Protein AF-A0A1U7SD44-F1 (afdb_monomer_lite)

Radius of gyration: 14.55 Å; chains: 1; bounding box: 32×37×34 Å

Structure (mmCIF, N/CA/C/O backbone):
data_AF-A0A1U7SD44-F1
#
_entry.id   AF-A0A1U7SD44-F1
#
loop_
_atom_site.group_PDB
_atom_site.id
_atom_site.type_symbol
_atom_site.label_atom_id
_atom_site.label_alt_id
_atom_site.label_comp_id
_atom_site.label_asym_id
_atom_site.label_entity_id
_atom_site.label_seq_id
_atom_site.pdbx_PDB_ins_code
_atom_site.Cartn_x
_atom_site.Cartn_y
_atom_site.Cartn_z
_atom_site.occupancy
_atom_site.B_iso_or_equiv
_atom_site.auth_seq_id
_atom_site.auth_comp_id
_atom_site.auth_asym_id
_atom_site.auth_atom_id
_atom_site.pdbx_PDB_model_num
ATOM 1 N N . VAL A 1 1 ? -8.228 7.076 -6.320 1.00 80.00 1 VAL A N 1
ATOM 2 C CA . VAL A 1 1 ? -9.479 6.278 -6.400 1.00 80.00 1 VAL A CA 1
ATOM 3 C C . VAL A 1 1 ? -9.711 5.510 -5.111 1.00 80.00 1 VAL A C 1
ATOM 5 O O . VAL A 1 1 ? -10.719 5.789 -4.489 1.00 80.00 1 VAL A O 1
ATOM 8 N N . VAL A 1 2 ? -8.766 4.675 -4.652 1.00 89.88 2 VAL A N 1
ATOM 9 C CA . VAL A 1 2 ? -8.859 3.955 -3.360 1.00 89.88 2 VAL A CA 1
ATOM 10 C C . VAL A 1 2 ? -9.297 4.866 -2.209 1.00 89.88 2 VAL A C 1
ATOM 12 O O . VAL A 1 2 ? -10.345 4.624 -1.633 1.00 89.88 2 VAL A O 1
ATOM 15 N N . ALA A 1 3 ? -8.605 5.988 -1.976 1.00 91.69 3 ALA A N 1
ATOM 16 C CA . ALA A 1 3 ? -8.956 6.925 -0.899 1.00 91.69 3 ALA A CA 1
ATOM 17 C C . ALA A 1 3 ? -10.331 7.616 -1.040 1.00 91.69 3 ALA A C 1
ATOM 19 O O . ALA A 1 3 ? -10.834 8.193 -0.085 1.00 91.69 3 ALA A O 1
ATOM 20 N N . ARG A 1 4 ? -10.955 7.587 -2.228 1.0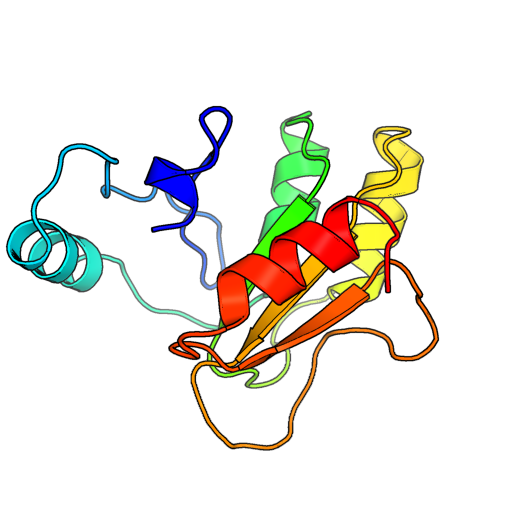0 92.94 4 ARG A N 1
ATOM 21 C CA . ARG A 1 4 ? -12.343 8.050 -2.425 1.00 92.94 4 ARG A CA 1
ATOM 22 C C . ARG A 1 4 ? -13.371 6.934 -2.220 1.00 92.94 4 ARG A C 1
ATOM 24 O O . ARG A 1 4 ? -14.551 7.231 -2.065 1.00 92.94 4 ARG A O 1
ATOM 31 N N . THR A 1 5 ? -12.937 5.677 -2.267 1.00 93.06 5 THR A N 1
ATOM 32 C CA . THR A 1 5 ? -13.770 4.486 -2.069 1.00 93.06 5 THR A CA 1
ATOM 33 C C . THR A 1 5 ? -13.746 4.055 -0.604 1.00 93.06 5 THR A C 1
ATOM 35 O O . THR A 1 5 ? -14.805 3.916 0.003 1.00 93.06 5 THR A O 1
ATOM 38 N N . GLU A 1 6 ? -12.553 3.918 -0.026 1.00 94.00 6 GLU A N 1
ATOM 39 C CA . GLU A 1 6 ? -12.338 3.544 1.370 1.00 94.00 6 GLU A CA 1
ATOM 40 C C . GLU A 1 6 ? -12.215 4.795 2.239 1.00 94.00 6 GLU A C 1
ATOM 42 O O . GLU A 1 6 ? -11.260 5.565 2.115 1.00 94.00 6 GLU A O 1
ATOM 47 N N . ARG A 1 7 ? -13.203 5.012 3.117 1.00 90.75 7 ARG A N 1
ATOM 48 C CA . ARG A 1 7 ? -13.281 6.220 3.960 1.00 90.75 7 ARG A CA 1
ATOM 49 C C . ARG A 1 7 ? -12.127 6.330 4.950 1.00 90.75 7 ARG A C 1
ATOM 51 O O . ARG A 1 7 ? -11.713 7.443 5.254 1.00 90.75 7 ARG A O 1
ATOM 58 N N . ASP A 1 8 ? -11.652 5.196 5.453 1.00 95.06 8 ASP A N 1
ATOM 59 C CA . ASP A 1 8 ? -10.530 5.129 6.385 1.00 95.06 8 ASP A CA 1
ATOM 60 C C . ASP A 1 8 ? -9.236 4.884 5.604 1.00 95.06 8 ASP A C 1
ATOM 62 O O . ASP A 1 8 ? -8.738 3.767 5.494 1.00 95.06 8 ASP A O 1
ATOM 66 N N . SER A 1 9 ? -8.765 5.942 4.944 1.00 94.38 9 SER A N 1
ATOM 67 C CA . SER A 1 9 ? -7.546 5.923 4.138 1.00 94.38 9 SER A CA 1
ATOM 68 C C . SER A 1 9 ? -6.584 6.997 4.621 1.00 94.38 9 SER A C 1
ATOM 70 O O . SER A 1 9 ? -6.951 8.168 4.734 1.00 94.38 9 SER A O 1
ATOM 72 N N . HIS A 1 10 ? -5.324 6.616 4.814 1.00 93.44 10 HIS A N 1
ATOM 73 C CA . HIS A 1 10 ? -4.238 7.545 5.102 1.00 93.44 10 HIS A CA 1
ATOM 74 C C . HIS A 1 10 ? -3.198 7.496 3.982 1.00 93.44 10 HIS A C 1
ATOM 76 O O . HIS A 1 10 ? -2.671 6.432 3.664 1.00 93.44 10 HIS A O 1
ATOM 82 N N . ILE A 1 11 ? -2.924 8.648 3.365 1.00 93.50 11 ILE A N 1
ATOM 83 C CA . ILE A 1 11 ? -1.965 8.760 2.263 1.00 93.50 11 ILE A CA 1
ATOM 84 C C . ILE A 1 11 ? -0.662 9.331 2.817 1.00 93.50 11 ILE A C 1
ATOM 86 O O . ILE A 1 11 ? -0.640 10.436 3.357 1.00 93.50 11 ILE A O 1
ATOM 90 N N . VAL A 1 12 ? 0.425 8.588 2.638 1.00 92.94 12 VAL A N 1
ATOM 91 C CA . VAL A 1 12 ? 1.791 9.031 2.929 1.00 92.94 12 VAL A CA 1
ATOM 92 C C . VAL A 1 12 ? 2.632 8.921 1.666 1.00 92.94 12 VAL A C 1
ATOM 94 O O . VAL A 1 12 ? 2.362 8.079 0.810 1.00 92.94 12 VAL A O 1
ATOM 97 N N . ALA A 1 13 ? 3.646 9.772 1.551 1.00 92.75 13 ALA A N 1
ATOM 98 C CA . ALA A 1 13 ? 4.665 9.658 0.520 1.00 92.75 13 ALA A CA 1
ATOM 99 C C . ALA A 1 13 ? 5.977 9.209 1.168 1.00 92.75 13 ALA A C 1
ATOM 101 O O . ALA A 1 13 ? 6.222 9.470 2.348 1.00 92.75 13 ALA A O 1
ATOM 102 N N . PHE A 1 14 ? 6.812 8.500 0.416 1.00 90.75 14 PHE A N 1
ATOM 103 C CA . PHE A 1 14 ? 8.097 8.041 0.922 1.00 90.75 14 PHE A CA 1
ATOM 104 C C . PHE A 1 14 ? 9.164 8.044 -0.165 1.00 90.75 14 PHE A C 1
ATOM 106 O O . PHE A 1 14 ? 8.876 7.850 -1.344 1.00 90.75 14 PHE A O 1
ATOM 113 N N . SER A 1 15 ? 10.400 8.241 0.274 1.00 87.06 15 SER A N 1
ATOM 114 C CA . SER A 1 15 ? 11.606 7.902 -0.474 1.00 87.06 15 SER A CA 1
ATOM 115 C C . SER A 1 15 ? 12.576 7.201 0.482 1.00 87.06 15 SER A C 1
ATOM 117 O O . SER A 1 15 ? 12.376 6.029 0.800 1.00 87.06 15 SER A O 1
ATOM 119 N N . HIS A 1 16 ? 13.575 7.928 0.983 1.00 84.56 16 HIS A N 1
ATOM 120 C CA . HIS A 1 16 ? 14.509 7.503 2.028 1.00 84.56 16 HIS A CA 1
ATOM 121 C C . HIS A 1 16 ? 13.981 7.832 3.435 1.00 84.56 16 HIS A C 1
ATOM 123 O O . HIS A 1 16 ? 14.524 7.376 4.439 1.00 84.56 16 HIS A O 1
ATOM 129 N N . GLU A 1 17 ? 12.893 8.600 3.498 1.00 89.00 17 GLU A N 1
ATOM 130 C CA . GLU A 1 17 ? 12.104 8.889 4.688 1.00 89.00 17 GLU A CA 1
ATOM 131 C C . GLU A 1 17 ? 10.613 8.997 4.329 1.00 89.00 17 GLU A C 1
ATOM 133 O O . GLU A 1 17 ? 10.249 9.051 3.152 1.00 89.00 17 GLU A O 1
ATOM 138 N N . ILE A 1 18 ? 9.748 9.002 5.347 1.00 91.06 18 ILE A N 1
ATOM 139 C CA . ILE A 1 18 ? 8.311 9.260 5.187 1.00 91.06 18 ILE A CA 1
ATOM 140 C C . ILE A 1 18 ? 8.087 10.762 5.241 1.00 91.06 18 ILE A C 1
ATOM 142 O O . ILE A 1 18 ? 8.458 11.409 6.222 1.00 91.06 18 ILE A O 1
ATOM 146 N N . VAL A 1 19 ? 7.414 11.290 4.225 1.00 89.88 19 VAL A N 1
ATOM 147 C CA . VAL A 1 19 ? 7.010 12.692 4.157 1.00 89.88 19 VAL A CA 1
ATOM 148 C C . VAL A 1 19 ? 5.484 12.798 4.077 1.00 89.88 19 VAL A C 1
ATOM 150 O O . VAL A 1 19 ? 4.819 11.911 3.522 1.00 89.88 19 VAL A O 1
ATOM 153 N N . PRO A 1 20 ? 4.886 13.867 4.631 1.00 84.81 20 PRO A N 1
ATOM 154 C CA . PRO A 1 20 ? 3.463 14.122 4.454 1.00 84.81 20 PRO A CA 1
ATOM 155 C C . PRO A 1 20 ? 3.110 14.202 2.966 1.00 84.81 20 PRO A C 1
ATOM 157 O O . PRO A 1 20 ? 3.786 14.888 2.201 1.00 84.81 20 PRO A O 1
ATOM 160 N N . CYS A 1 21 ? 2.038 13.523 2.553 1.00 88.88 21 CYS A N 1
ATOM 161 C CA . CYS A 1 21 ? 1.518 13.677 1.201 1.00 88.88 21 CYS A CA 1
ATOM 162 C C . CYS A 1 21 ? 0.579 14.898 1.166 1.00 88.88 21 CYS A C 1
ATOM 164 O O . CYS A 1 21 ? -0.410 14.904 1.903 1.00 88.88 21 CYS A O 1
ATOM 166 N N . PRO A 1 22 ? 0.844 15.924 0.335 1.00 88.88 22 PRO A N 1
ATOM 167 C CA . PRO A 1 22 ? -0.013 17.112 0.241 1.00 88.88 22 PRO A CA 1
ATOM 168 C C . PRO A 1 22 ? -1.384 16.819 -0.391 1.00 88.88 22 PRO A C 1
ATOM 170 O O . PRO A 1 22 ? -2.303 17.633 -0.300 1.00 88.88 22 PRO A O 1
ATOM 173 N N . VAL A 1 23 ? -1.544 15.653 -1.023 1.00 91.81 23 VAL A N 1
ATOM 174 C CA . VAL A 1 23 ? -2.757 15.268 -1.743 1.00 91.81 23 VAL A CA 1
ATOM 175 C C . VAL A 1 23 ? -3.907 14.957 -0.789 1.00 91.81 23 VAL A C 1
ATOM 177 O O . VAL A 1 23 ? -3.785 14.138 0.120 1.00 91.81 23 VAL A O 1
ATOM 180 N N . THR A 1 24 ? -5.078 15.531 -1.071 1.00 91.25 24 THR A N 1
ATOM 181 C CA . THR A 1 24 ? -6.328 15.223 -0.364 1.00 91.25 24 THR A CA 1
ATOM 182 C C . THR A 1 24 ? -7.390 14.659 -1.307 1.00 91.25 24 THR A C 1
ATOM 184 O O . THR A 1 24 ? -7.328 14.808 -2.529 1.00 91.25 24 THR A O 1
ATOM 187 N N . VAL A 1 25 ? -8.402 13.995 -0.739 1.00 93.12 25 VAL A N 1
ATOM 188 C CA . VAL A 1 25 ? -9.477 13.339 -1.507 1.00 93.12 25 VAL A CA 1
ATOM 189 C C . VAL A 1 25 ? -10.330 14.314 -2.328 1.00 93.12 25 VAL A C 1
ATOM 191 O O . VAL A 1 25 ? -10.896 13.908 -3.349 1.00 93.12 25 VAL A O 1
ATOM 194 N N . ASP A 1 26 ? -10.369 15.588 -1.936 1.00 93.44 26 ASP A N 1
ATOM 195 C CA . ASP A 1 26 ? -11.168 16.643 -2.570 1.00 93.44 26 ASP A CA 1
ATOM 196 C C . ASP A 1 26 ? -10.473 17.293 -3.777 1.00 93.44 26 ASP A C 1
ATOM 198 O O . ASP A 1 26 ? -11.126 17.950 -4.589 1.00 93.44 26 ASP A O 1
ATOM 202 N N . MET A 1 27 ? -9.162 17.083 -3.943 1.00 95.19 27 MET A N 1
ATOM 203 C CA . MET A 1 27 ? -8.402 17.649 -5.059 1.00 95.19 27 MET A CA 1
ATOM 204 C C . MET A 1 27 ? -8.839 17.072 -6.411 1.00 95.19 27 MET A C 1
ATOM 206 O O . MET A 1 27 ? -9.113 15.880 -6.570 1.00 95.19 27 MET A O 1
ATOM 210 N N . THR A 1 28 ? -8.868 17.914 -7.440 1.00 96.19 28 THR A N 1
ATOM 211 C CA . THR A 1 28 ? -9.023 17.463 -8.831 1.00 96.19 28 THR A CA 1
ATOM 212 C C . THR A 1 28 ? -7.753 16.764 -9.320 1.00 96.19 28 THR A C 1
ATOM 214 O O . THR A 1 28 ? -6.669 17.001 -8.796 1.00 96.19 28 THR A O 1
ATOM 217 N N . LEU A 1 29 ? -7.855 15.920 -10.354 1.00 94.50 29 LEU A N 1
ATOM 218 C CA . LEU A 1 29 ? -6.679 15.228 -10.897 1.00 94.50 29 LEU A CA 1
ATOM 219 C C . LEU A 1 29 ? -5.546 16.193 -11.318 1.00 94.50 29 LEU A C 1
ATOM 221 O O . LEU A 1 29 ? -4.405 15.906 -10.972 1.00 94.50 29 LEU A O 1
ATOM 225 N N . PRO A 1 30 ? -5.807 17.341 -11.979 1.00 96.88 30 PRO A N 1
ATOM 226 C CA . PRO A 1 30 ? -4.752 18.314 -12.270 1.00 96.88 30 PRO A CA 1
ATOM 227 C C . PRO A 1 30 ? -4.048 18.862 -11.021 1.00 96.88 30 PRO A C 1
ATOM 229 O O . PRO A 1 30 ? -2.827 18.953 -11.023 1.00 96.88 30 PRO A O 1
ATOM 232 N N . GLN A 1 31 ? -4.789 19.158 -9.946 1.00 96.38 31 GLN A N 1
ATOM 233 C CA . GLN A 1 31 ? -4.198 19.616 -8.679 1.00 96.38 31 GLN A CA 1
ATOM 234 C C . GLN A 1 31 ? -3.332 18.529 -8.041 1.00 96.38 31 GLN A C 1
ATOM 236 O O . GLN A 1 31 ? -2.240 18.812 -7.569 1.00 96.38 31 GLN A O 1
ATOM 241 N N . VAL A 1 32 ? -3.783 17.269 -8.082 1.00 95.19 32 VAL A N 1
ATOM 242 C CA . VAL A 1 32 ? -2.978 16.133 -7.609 1.00 95.19 32 VAL A CA 1
ATOM 243 C C . VAL A 1 32 ? -1.658 16.044 -8.376 1.00 95.19 32 VAL A C 1
ATOM 245 O O . VAL A 1 32 ? -0.620 15.830 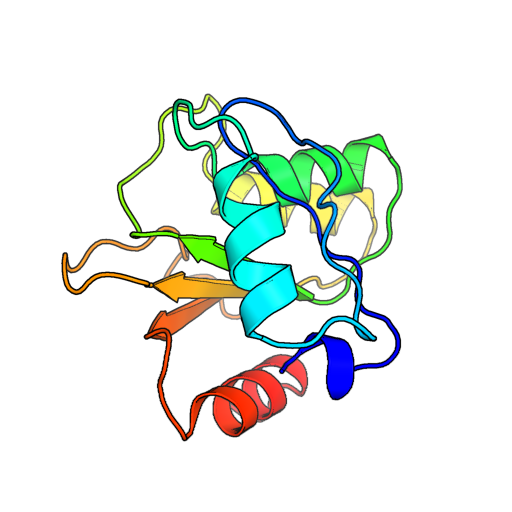-7.762 1.00 95.19 32 VAL A O 1
ATOM 248 N N . LEU A 1 33 ? -1.676 16.215 -9.701 1.00 93.88 33 LEU A N 1
ATOM 249 C CA . LEU A 1 33 ? -0.457 16.171 -10.515 1.00 93.88 33 LEU A CA 1
ATOM 250 C C . LEU A 1 33 ? 0.513 17.309 -10.173 1.00 93.88 33 LEU A C 1
ATOM 252 O O . LEU A 1 33 ? 1.717 17.073 -10.109 1.00 93.88 33 LEU A O 1
ATOM 256 N N . GLU A 1 34 ? -0.005 18.516 -9.941 1.00 95.19 34 GLU A N 1
ATOM 257 C CA . GLU A 1 34 ? 0.796 19.670 -9.526 1.00 95.19 34 GLU A CA 1
ATOM 258 C C . GLU A 1 34 ? 1.460 19.416 -8.168 1.00 95.19 34 GLU A C 1
ATOM 260 O O . GLU A 1 34 ? 2.684 19.455 -8.073 1.00 95.19 34 GLU A O 1
ATOM 265 N N . GLU A 1 35 ? 0.685 19.034 -7.153 1.00 93.94 35 GLU A N 1
ATOM 266 C CA . GLU A 1 35 ? 1.188 18.772 -5.799 1.00 93.94 35 GLU A CA 1
ATOM 267 C C . GLU A 1 35 ? 2.192 17.611 -5.760 1.00 93.94 35 GLU A C 1
ATOM 269 O O . GLU A 1 35 ? 3.263 17.730 -5.164 1.00 93.94 35 GLU A O 1
ATOM 274 N N . MET A 1 36 ? 1.910 16.504 -6.455 1.00 90.88 36 MET A N 1
ATOM 275 C CA . MET A 1 36 ? 2.821 15.352 -6.507 1.00 90.88 36 MET A CA 1
ATOM 276 C C . MET A 1 36 ? 4.164 15.693 -7.163 1.00 90.88 36 MET A C 1
ATOM 278 O O . MET A 1 36 ? 5.173 15.093 -6.808 1.00 90.88 36 MET A O 1
ATOM 282 N N . SER A 1 37 ? 4.204 16.666 -8.083 1.00 89.88 37 SER A N 1
ATOM 283 C CA . SER A 1 37 ? 5.453 17.109 -8.721 1.00 89.88 37 SER A CA 1
ATOM 284 C C . SER A 1 37 ? 6.383 17.891 -7.787 1.00 89.88 37 SER A C 1
ATOM 286 O O . SER A 1 37 ? 7.556 18.077 -8.108 1.00 89.88 37 SER A O 1
ATOM 288 N N . THR A 1 38 ? 5.871 18.334 -6.635 1.00 89.25 38 THR A N 1
ATOM 289 C CA . THR A 1 38 ? 6.643 19.070 -5.623 1.00 89.25 38 THR A CA 1
ATOM 290 C C . THR A 1 38 ? 7.306 18.160 -4.589 1.00 89.25 38 THR A C 1
ATOM 292 O O . THR A 1 38 ? 8.161 18.623 -3.836 1.00 89.25 38 THR A O 1
ATOM 295 N N . ILE A 1 39 ? 6.931 16.875 -4.542 1.00 87.88 39 ILE A N 1
ATOM 296 C CA . ILE A 1 39 ? 7.477 15.914 -3.580 1.00 87.88 39 ILE A CA 1
ATOM 297 C C . ILE A 1 39 ? 8.909 15.562 -3.985 1.00 87.88 39 ILE A C 1
ATOM 299 O O . ILE A 1 39 ? 9.162 15.104 -5.101 1.00 87.88 39 ILE A O 1
ATOM 303 N N . GLU A 1 40 ? 9.852 15.763 -3.066 1.00 82.56 40 GLU A N 1
ATOM 304 C CA . GLU A 1 40 ? 11.258 15.453 -3.306 1.00 82.56 40 GLU A CA 1
ATOM 305 C C . GLU A 1 40 ? 11.472 13.948 -3.514 1.00 82.56 40 GLU A C 1
ATOM 307 O O . GLU A 1 40 ? 11.013 13.106 -2.738 1.00 82.56 40 GLU A O 1
ATOM 312 N N . MET A 1 41 ? 12.204 13.613 -4.577 1.00 77.31 41 MET A N 1
ATOM 313 C CA . MET A 1 41 ? 12.583 12.237 -4.880 1.00 77.31 41 MET A CA 1
ATOM 314 C C . MET A 1 41 ? 13.897 11.871 -4.188 1.00 77.31 41 MET A C 1
ATOM 316 O O . MET A 1 41 ? 14.799 12.695 -4.045 1.00 77.31 41 MET A O 1
ATOM 320 N N . GLY A 1 42 ? 14.030 10.605 -3.809 1.00 79.75 42 GLY A N 1
ATOM 321 C CA . GLY A 1 42 ? 15.228 10.056 -3.182 1.00 79.75 42 GLY A CA 1
ATOM 322 C C . GLY A 1 42 ? 15.327 8.553 -3.418 1.00 79.75 42 GLY A C 1
ATOM 323 O O . GLY A 1 42 ? 14.567 8.001 -4.209 1.00 79.75 42 GLY A O 1
ATOM 324 N N . ALA A 1 43 ? 16.256 7.889 -2.726 1.00 82.25 43 ALA A N 1
ATOM 325 C CA . ALA A 1 43 ? 16.338 6.428 -2.753 1.00 82.25 43 ALA A CA 1
ATOM 326 C C . ALA A 1 43 ? 15.026 5.803 -2.256 1.00 82.25 43 ALA A C 1
ATOM 328 O O . ALA A 1 43 ? 14.404 6.360 -1.364 1.00 82.25 43 ALA A O 1
ATOM 329 N N . THR A 1 44 ? 14.617 4.659 -2.801 1.00 83.31 44 THR A N 1
ATOM 330 C CA . THR A 1 44 ? 13.321 4.039 -2.485 1.00 83.31 44 THR A CA 1
ATOM 331 C C . THR A 1 44 ? 13.465 2.979 -1.389 1.00 83.31 44 THR A C 1
ATOM 333 O O . THR A 1 44 ? 14.068 1.926 -1.613 1.00 83.31 44 THR A O 1
ATOM 336 N N . ASP A 1 45 ? 12.885 3.220 -0.208 1.00 88.81 45 ASP A N 1
ATOM 337 C CA . ASP A 1 45 ? 12.757 2.212 0.853 1.00 88.81 45 ASP A CA 1
ATOM 338 C C . ASP A 1 45 ? 11.286 1.834 1.097 1.00 88.81 45 ASP A C 1
ATOM 340 O O . ASP A 1 45 ? 10.558 2.454 1.875 1.00 88.81 45 ASP A O 1
ATOM 344 N N . CYS A 1 46 ? 10.851 0.753 0.446 1.00 89.94 46 CYS A N 1
ATOM 345 C CA . CYS A 1 46 ? 9.487 0.236 0.555 1.00 89.94 46 CYS A CA 1
ATOM 346 C C . CYS A 1 46 ? 9.153 -0.392 1.921 1.00 89.94 46 CYS A C 1
ATOM 348 O O . CYS A 1 46 ? 8.010 -0.796 2.129 1.00 89.94 46 CYS A O 1
ATOM 350 N N . ALA A 1 47 ? 10.105 -0.512 2.853 1.00 92.31 47 ALA A N 1
ATOM 351 C CA . ALA A 1 47 ? 9.816 -0.964 4.212 1.00 92.31 47 ALA A CA 1
ATOM 352 C C . ALA A 1 47 ? 9.315 0.175 5.114 1.00 92.31 47 ALA A C 1
ATOM 354 O O . ALA A 1 47 ? 8.670 -0.085 6.137 1.00 92.31 47 ALA A O 1
ATOM 355 N N . LEU A 1 48 ? 9.578 1.429 4.728 1.00 93.88 48 LEU A N 1
ATOM 356 C CA . LEU A 1 48 ? 9.251 2.613 5.517 1.00 93.88 48 LEU A CA 1
ATOM 357 C C . LEU A 1 48 ? 7.778 2.729 5.917 1.00 93.88 48 LEU A C 1
ATOM 359 O O . LEU A 1 48 ? 7.557 3.066 7.079 1.00 93.88 48 LEU A O 1
ATOM 363 N N . PRO A 1 49 ? 6.773 2.436 5.066 1.00 94.88 49 PRO A N 1
ATOM 364 C CA . PRO A 1 49 ? 5.374 2.563 5.471 1.00 94.88 49 PRO A CA 1
ATOM 365 C C . PRO A 1 49 ? 5.026 1.706 6.698 1.00 94.88 49 PRO A C 1
ATOM 367 O O . PRO A 1 49 ? 4.417 2.203 7.645 1.00 94.88 49 PRO A O 1
ATOM 370 N N . MET A 1 50 ? 5.480 0.449 6.733 1.00 96.69 50 MET A N 1
ATOM 371 C CA . MET A 1 50 ? 5.234 -0.459 7.858 1.00 96.69 50 MET A CA 1
ATOM 372 C C . MET A 1 50 ? 6.051 -0.061 9.092 1.00 96.69 50 MET A C 1
ATOM 374 O O . MET A 1 50 ? 5.524 -0.055 10.202 1.00 96.69 50 MET A O 1
ATOM 378 N N . ILE A 1 51 ? 7.323 0.319 8.908 1.00 96.06 51 ILE A N 1
ATOM 379 C CA . ILE A 1 51 ? 8.195 0.769 10.008 1.00 96.06 51 ILE A CA 1
ATOM 380 C C . ILE A 1 51 ? 7.643 2.044 10.653 1.00 96.06 51 ILE A C 1
ATOM 382 O O . ILE A 1 51 ? 7.654 2.186 11.875 1.00 96.06 51 ILE A O 1
ATOM 386 N N . TRP A 1 52 ? 7.186 2.992 9.838 1.00 96.62 52 TRP A N 1
ATOM 387 C CA . TRP A 1 52 ? 6.589 4.234 10.305 1.00 96.62 52 TRP A CA 1
ATOM 388 C C . TRP A 1 52 ? 5.312 3.956 11.082 1.00 96.62 52 TRP A C 1
ATOM 390 O O . TRP A 1 52 ? 5.220 4.394 12.224 1.00 96.62 52 TRP A O 1
ATOM 400 N N . ALA A 1 53 ? 4.400 3.158 10.520 1.00 97.56 53 ALA A N 1
ATOM 401 C CA . ALA A 1 53 ? 3.137 2.837 11.168 1.00 97.56 53 ALA A CA 1
ATOM 402 C C . ALA A 1 53 ? 3.344 2.117 12.512 1.00 97.56 53 ALA A C 1
ATOM 404 O O . ALA A 1 53 ? 2.647 2.411 13.482 1.00 97.56 53 ALA A O 1
ATOM 405 N N . GLU A 1 54 ? 4.339 1.226 12.604 1.00 97.38 54 GLU A N 1
ATOM 406 C CA . GLU A 1 54 ? 4.745 0.606 13.872 1.00 97.38 54 GLU A CA 1
ATOM 407 C C . GLU A 1 54 ? 5.218 1.668 14.880 1.00 97.38 54 GLU A C 1
ATOM 409 O O . GLU A 1 54 ? 4.744 1.718 16.016 1.00 97.38 54 GLU A O 1
ATOM 414 N N . LYS A 1 55 ? 6.140 2.549 14.469 1.00 96.88 55 LYS A N 1
ATOM 415 C CA . LYS A 1 55 ? 6.737 3.577 15.340 1.00 96.88 55 LYS A CA 1
ATOM 416 C C . LYS A 1 55 ? 5.721 4.605 15.832 1.00 96.88 55 LYS A C 1
ATOM 418 O O . LYS A 1 55 ? 5.831 5.071 16.965 1.00 96.88 55 LYS A O 1
ATOM 423 N N . THR A 1 56 ? 4.756 4.977 14.997 1.00 96.81 56 THR A N 1
ATOM 424 C CA . THR A 1 56 ? 3.716 5.959 15.329 1.00 96.81 56 THR A CA 1
ATOM 425 C C . THR A 1 56 ? 2.489 5.331 15.984 1.00 96.81 56 THR A C 1
ATOM 427 O O . THR A 1 56 ? 1.587 6.063 16.383 1.00 96.81 56 THR A O 1
ATOM 430 N N . ASN A 1 57 ? 2.457 4.002 16.146 1.00 97.00 57 ASN A N 1
ATOM 431 C CA . ASN A 1 57 ? 1.276 3.236 16.557 1.00 97.00 57 ASN A CA 1
ATOM 432 C C . ASN A 1 57 ? 0.051 3.512 15.666 1.00 97.00 57 ASN A C 1
ATOM 434 O O . ASN A 1 57 ? -1.087 3.540 16.139 1.00 97.00 57 ASN A O 1
ATOM 438 N N . THR A 1 58 ? 0.277 3.727 14.372 1.00 97.38 58 THR A N 1
ATOM 439 C CA . THR A 1 58 ? -0.793 3.890 13.390 1.00 97.38 58 THR A CA 1
ATOM 440 C C . THR A 1 58 ? -1.330 2.511 13.021 1.00 97.38 58 THR A C 1
ATOM 442 O O . THR A 1 58 ? -0.614 1.694 12.441 1.00 97.38 58 THR A O 1
ATOM 445 N N . ALA A 1 59 ? -2.585 2.237 13.378 1.00 98.19 59 ALA A N 1
ATOM 446 C CA . ALA A 1 59 ? -3.274 1.002 13.014 1.00 98.19 59 ALA A CA 1
ATOM 447 C C . ALA A 1 59 ? -3.632 1.003 11.517 1.00 98.19 59 ALA A C 1
ATOM 449 O O . ALA A 1 59 ? -4.171 1.986 11.015 1.00 98.19 59 ALA A O 1
ATOM 450 N N . ALA A 1 60 ? -3.323 -0.089 10.821 1.00 98.25 60 ALA A N 1
ATOM 451 C CA . ALA A 1 60 ? -3.602 -0.281 9.407 1.00 98.25 60 ALA A CA 1
ATOM 452 C C . ALA A 1 60 ? -3.808 -1.773 9.115 1.00 98.25 60 ALA A C 1
ATOM 454 O O . ALA A 1 60 ? -2.926 -2.595 9.378 1.00 98.25 60 ALA A O 1
ATOM 455 N N . ASP A 1 61 ? -4.962 -2.114 8.542 1.00 98.44 61 ASP A N 1
ATOM 456 C CA . ASP A 1 61 ? -5.272 -3.483 8.116 1.00 98.44 61 ASP A CA 1
ATOM 457 C C . ASP A 1 61 ? -4.637 -3.825 6.763 1.00 98.44 61 ASP A C 1
ATOM 459 O O . ASP A 1 61 ? -4.317 -4.982 6.491 1.00 98.44 61 ASP A O 1
ATOM 463 N N . VAL A 1 62 ? -4.442 -2.826 5.899 1.00 98.19 62 VAL A N 1
ATOM 464 C CA . VAL A 1 62 ? -3.894 -3.006 4.552 1.00 98.19 62 VAL A CA 1
ATOM 465 C C . VAL A 1 62 ? -2.919 -1.881 4.231 1.00 98.19 62 VAL A C 1
ATOM 467 O O . VAL A 1 62 ? -3.263 -0.703 4.297 1.00 98.19 62 VAL A O 1
ATOM 470 N N . PHE A 1 63 ? -1.711 -2.252 3.822 1.00 97.62 63 PHE A N 1
ATOM 471 C CA . PHE A 1 63 ? -0.740 -1.362 3.202 1.00 97.62 63 PHE A CA 1
ATOM 472 C C . PHE A 1 63 ? -0.827 -1.516 1.686 1.00 97.62 63 PHE A C 1
ATOM 474 O O . PHE A 1 63 ? -0.713 -2.628 1.179 1.00 97.62 63 PHE A O 1
ATOM 481 N N . ILE A 1 64 ? -1.002 -0.411 0.959 1.00 96.25 64 ILE A N 1
ATOM 482 C CA . ILE A 1 64 ? -0.935 -0.392 -0.508 1.00 96.25 64 ILE A CA 1
ATOM 483 C C . ILE A 1 64 ? 0.255 0.473 -0.911 1.00 96.25 64 ILE A C 1
ATOM 485 O O . ILE A 1 64 ? 0.239 1.686 -0.705 1.00 96.25 64 ILE A O 1
ATOM 489 N N . VAL A 1 65 ? 1.288 -0.151 -1.471 1.00 93.94 65 VAL A N 1
ATOM 490 C CA . VAL A 1 65 ? 2.532 0.515 -1.864 1.00 93.94 65 VAL A CA 1
ATOM 491 C C . VAL A 1 65 ? 2.562 0.657 -3.379 1.00 93.94 65 VAL A C 1
ATOM 493 O O . VAL A 1 65 ? 2.620 -0.337 -4.094 1.00 93.94 65 VAL A O 1
ATOM 496 N N . PHE A 1 66 ? 2.533 1.895 -3.869 1.00 92.00 66 PHE A N 1
ATOM 497 C CA . PHE A 1 66 ? 2.719 2.208 -5.286 1.00 92.00 66 PHE A CA 1
ATOM 498 C C . PHE A 1 66 ? 4.198 2.486 -5.537 1.00 92.00 66 PHE A C 1
ATOM 500 O O . PHE A 1 66 ? 4.757 3.418 -4.962 1.00 92.00 66 PHE A O 1
ATOM 507 N N . THR A 1 67 ? 4.838 1.671 -6.366 1.00 88.75 67 THR A N 1
ATOM 508 C CA . THR A 1 67 ? 6.279 1.758 -6.630 1.00 88.75 67 THR A CA 1
ATOM 509 C C . THR A 1 67 ? 6.583 1.196 -8.014 1.00 88.75 67 THR A C 1
ATOM 511 O O . THR A 1 67 ? 5.795 0.445 -8.582 1.00 88.75 67 THR A O 1
ATOM 514 N N . ASP A 1 68 ? 7.713 1.570 -8.599 1.00 82.00 68 ASP A N 1
ATOM 515 C CA . ASP A 1 68 ? 8.219 0.951 -9.822 1.00 82.00 68 ASP A CA 1
ATOM 516 C C . ASP A 1 68 ? 8.769 -0.463 -9.590 1.00 82.00 68 ASP A C 1
ATOM 518 O O . ASP A 1 68 ? 9.252 -1.060 -10.543 1.00 82.00 68 ASP A O 1
ATOM 522 N N . ASN A 1 69 ? 8.657 -1.015 -8.376 1.00 67.62 69 ASN A N 1
ATOM 523 C CA . ASN A 1 69 ? 9.209 -2.304 -7.957 1.00 67.62 69 ASN A CA 1
ATOM 524 C C . ASN A 1 69 ? 10.739 -2.382 -8.086 1.00 67.62 69 ASN A C 1
ATOM 526 O O . ASN A 1 69 ? 11.298 -3.476 -7.981 1.00 67.62 69 ASN A O 1
ATOM 530 N N . GLU A 1 70 ? 11.442 -1.259 -8.283 1.00 64.69 70 GLU A N 1
ATOM 531 C CA . GLU A 1 70 ? 12.898 -1.276 -8.244 1.00 64.69 70 GLU A CA 1
ATOM 532 C C . GLU A 1 70 ? 13.362 -1.552 -6.811 1.00 64.69 70 GLU A C 1
ATOM 534 O O . GLU A 1 70 ? 13.012 -0.887 -5.833 1.00 64.69 70 GLU A O 1
ATOM 539 N N . THR A 1 71 ? 14.095 -2.651 -6.686 1.00 57.94 71 THR A N 1
ATOM 540 C CA . THR A 1 71 ? 14.422 -3.295 -5.424 1.00 57.94 71 THR A CA 1
ATOM 541 C C . THR A 1 71 ? 15.297 -2.416 -4.536 1.00 57.94 71 THR A C 1
ATOM 543 O O . THR A 1 71 ? 16.447 -2.144 -4.865 1.00 57.94 71 THR A O 1
ATOM 546 N N . TYR A 1 72 ? 14.742 -2.100 -3.366 1.00 58.78 72 TYR A N 1
ATOM 547 C CA . TYR A 1 72 ? 15.380 -2.135 -2.049 1.00 58.78 72 TYR A CA 1
ATOM 548 C C . TYR A 1 72 ? 16.734 -1.421 -1.889 1.00 58.78 72 TYR A C 1
ATOM 550 O O . TYR A 1 72 ? 17.793 -1.970 -2.190 1.00 58.78 72 TYR A O 1
ATOM 558 N N . PHE A 1 73 ? 16.696 -0.243 -1.259 1.00 55.09 73 PHE A N 1
ATOM 559 C CA . PHE A 1 73 ? 17.882 0.457 -0.745 1.00 55.09 73 PHE A CA 1
ATOM 560 C C . PHE A 1 73 ? 18.016 0.406 0.800 1.00 55.09 73 PHE A C 1
ATOM 562 O O . PHE A 1 73 ? 18.936 0.991 1.364 1.00 55.09 73 PHE A O 1
ATOM 569 N N . GLY A 1 74 ? 17.098 -0.265 1.506 1.00 65.00 74 GLY A N 1
ATOM 570 C CA . GLY A 1 74 ? 17.009 -0.230 2.975 1.00 65.00 74 GLY A CA 1
ATOM 571 C C . GLY A 1 74 ? 17.857 -1.274 3.720 1.00 65.00 74 GLY A C 1
ATOM 572 O O . GLY A 1 74 ? 18.549 -2.096 3.124 1.00 65.00 74 GLY A O 1
ATOM 573 N N . GLU A 1 75 ? 17.774 -1.271 5.056 1.00 78.75 75 GLU A N 1
ATOM 574 C CA . GLU A 1 75 ? 18.359 -2.312 5.929 1.00 78.75 75 GLU A CA 1
ATOM 575 C C . GLU A 1 75 ? 17.391 -3.472 6.232 1.00 78.75 75 GLU A C 1
ATOM 577 O O . GLU A 1 75 ? 17.821 -4.554 6.639 1.00 78.75 75 GLU A O 1
ATOM 582 N N . ILE A 1 76 ? 16.080 -3.264 6.048 1.00 88.06 76 ILE A N 1
ATOM 583 C CA . ILE A 1 76 ? 15.032 -4.235 6.389 1.00 88.06 76 ILE A CA 1
ATOM 584 C C . ILE A 1 76 ? 14.142 -4.492 5.177 1.00 88.06 76 ILE A C 1
ATOM 586 O O . ILE A 1 76 ? 13.470 -3.584 4.706 1.00 88.06 76 ILE A O 1
ATOM 590 N N . HIS A 1 77 ? 14.062 -5.742 4.718 1.00 89.50 77 HIS A N 1
ATOM 591 C CA . HIS A 1 77 ? 13.161 -6.116 3.625 1.00 89.50 77 HIS A CA 1
ATOM 592 C C . HIS A 1 77 ? 11.682 -5.805 3.968 1.00 89.50 77 HIS A C 1
ATOM 594 O O . HIS A 1 77 ? 11.260 -6.112 5.090 1.00 89.50 77 HIS A O 1
ATOM 600 N N . PRO A 1 78 ? 10.854 -5.289 3.034 1.00 91.19 78 PRO A N 1
ATOM 601 C CA . PRO A 1 78 ? 9.445 -4.950 3.285 1.00 91.19 78 PRO A CA 1
ATOM 602 C C . PRO A 1 78 ? 8.628 -6.094 3.900 1.00 91.19 78 PRO A C 1
ATOM 604 O O . PRO A 1 78 ? 7.878 -5.884 4.853 1.00 91.19 78 PRO A O 1
ATOM 607 N N . ALA A 1 79 ? 8.851 -7.330 3.440 1.00 92.88 79 ALA A N 1
ATOM 608 C CA . ALA A 1 79 ? 8.225 -8.519 4.021 1.00 92.88 79 ALA A CA 1
ATOM 609 C C . ALA A 1 79 ? 8.540 -8.703 5.521 1.00 92.88 79 ALA A C 1
ATOM 611 O O . ALA A 1 79 ? 7.669 -9.056 6.317 1.00 92.88 79 ALA A O 1
ATOM 612 N N . VAL A 1 80 ? 9.782 -8.421 5.931 1.00 94.69 80 VAL A N 1
ATOM 613 C CA . VAL A 1 80 ? 10.205 -8.482 7.338 1.00 94.69 80 VAL A CA 1
ATOM 614 C C . VAL A 1 80 ? 9.576 -7.341 8.136 1.00 94.69 80 VAL A C 1
ATOM 616 O O . VAL A 1 80 ? 9.129 -7.564 9.259 1.00 94.69 80 VAL A O 1
ATOM 619 N N . ALA A 1 81 ? 9.501 -6.137 7.564 1.00 95.69 81 ALA A N 1
ATOM 620 C CA . ALA A 1 81 ? 8.844 -4.999 8.203 1.00 95.69 81 ALA A CA 1
ATOM 621 C C . ALA A 1 81 ? 7.347 -5.255 8.442 1.00 95.69 81 ALA A C 1
ATOM 623 O O . ALA A 1 81 ? 6.853 -4.981 9.533 1.00 95.69 81 ALA A O 1
ATOM 624 N N . LEU A 1 82 ? 6.642 -5.863 7.481 1.00 97.44 82 LEU A N 1
ATOM 625 C CA . LEU A 1 82 ? 5.239 -6.244 7.657 1.00 97.44 82 LEU A CA 1
ATOM 626 C C . LEU A 1 82 ? 5.058 -7.274 8.780 1.00 97.44 82 LEU A C 1
ATOM 628 O O . LEU A 1 82 ? 4.157 -7.130 9.602 1.00 97.44 82 LEU A O 1
ATOM 632 N N . ARG A 1 83 ? 5.917 -8.301 8.855 1.00 97.69 83 ARG A N 1
ATOM 633 C CA . ARG A 1 83 ? 5.862 -9.298 9.942 1.00 97.69 83 ARG A CA 1
ATOM 634 C C . ARG A 1 83 ? 6.066 -8.653 11.312 1.00 97.69 83 ARG A C 1
ATOM 636 O O . ARG A 1 83 ? 5.275 -8.905 12.215 1.00 97.69 83 ARG A O 1
ATOM 643 N N . LYS A 1 84 ? 7.054 -7.760 11.440 1.00 97.75 84 LYS A N 1
ATOM 644 C CA . LYS A 1 84 ? 7.285 -6.990 12.673 1.00 97.75 84 LYS A CA 1
ATOM 645 C C . LYS A 1 84 ? 6.080 -6.130 13.049 1.00 97.75 84 LYS A C 1
ATOM 647 O O . LYS A 1 84 ? 5.657 -6.160 14.201 1.00 97.75 84 LYS A O 1
ATOM 652 N N . TYR A 1 85 ? 5.485 -5.435 12.078 1.00 98.56 85 TYR A N 1
ATOM 653 C CA . TYR A 1 85 ? 4.267 -4.656 12.292 1.00 98.56 85 TYR A CA 1
ATOM 654 C C . TYR A 1 85 ? 3.120 -5.533 12.816 1.00 98.56 85 TYR A C 1
ATOM 656 O O . TYR A 1 85 ? 2.516 -5.202 13.836 1.00 98.56 85 TYR A O 1
ATOM 664 N N . ARG A 1 86 ? 2.859 -6.685 12.177 1.00 98.62 86 ARG A N 1
ATOM 665 C CA . ARG A 1 86 ? 1.824 -7.647 12.603 1.00 98.62 86 ARG A CA 1
ATOM 666 C C . ARG A 1 86 ? 2.029 -8.102 14.046 1.00 98.62 86 ARG A C 1
ATOM 668 O O . ARG A 1 86 ? 1.087 -8.081 14.833 1.00 98.62 86 ARG A O 1
ATOM 675 N N . GLU A 1 87 ? 3.256 -8.486 14.395 1.00 98.06 87 GLU A N 1
ATOM 676 C CA . GLU A 1 87 ? 3.616 -8.929 15.746 1.00 98.06 87 GLU A CA 1
ATOM 677 C C . GLU A 1 87 ? 3.431 -7.810 16.777 1.00 98.06 87 GLU A C 1
ATOM 679 O O . GLU A 1 87 ? 2.804 -8.014 17.817 1.00 98.06 87 GLU A O 1
ATOM 684 N N . LYS A 1 88 ? 3.952 -6.614 16.485 1.00 98.12 88 LYS A N 1
ATOM 685 C CA . LYS A 1 88 ? 3.957 -5.483 17.417 1.00 98.12 88 LYS A CA 1
ATOM 686 C C . LYS A 1 88 ? 2.562 -4.918 17.656 1.00 98.12 88 LYS A C 1
ATOM 688 O O . LYS A 1 88 ? 2.212 -4.624 18.797 1.00 98.12 88 LYS A O 1
ATOM 693 N N . MET A 1 89 ? 1.793 -4.763 16.583 1.00 98.25 89 MET A N 1
ATOM 694 C CA . MET A 1 89 ? 0.472 -4.141 16.614 1.00 98.25 89 MET A CA 1
ATOM 695 C C . MET A 1 89 ? -0.641 -5.152 16.892 1.00 98.25 89 MET A C 1
ATOM 697 O O . MET A 1 89 ? -1.754 -4.749 17.211 1.00 98.25 89 MET A O 1
ATOM 701 N N . SER A 1 90 ? -0.352 -6.459 16.803 1.00 98.06 90 SER A N 1
ATOM 702 C CA . SER A 1 90 ? -1.353 -7.534 16.892 1.00 98.06 90 SER A CA 1
ATOM 703 C C . SER A 1 90 ? -2.487 -7.381 15.866 1.00 98.06 90 SER A C 1
ATOM 705 O O . SER A 1 90 ? -3.640 -7.702 16.148 1.00 98.06 90 SER A O 1
ATOM 707 N N . ILE A 1 91 ? -2.149 -6.894 14.667 1.00 98.38 91 ILE A N 1
ATOM 708 C CA . ILE A 1 91 ? -3.067 -6.711 13.533 1.00 98.38 91 ILE A CA 1
ATOM 709 C C . ILE A 1 91 ? -2.637 -7.672 12.419 1.00 98.38 91 ILE A C 1
ATOM 711 O O . ILE A 1 91 ? -1.454 -7.681 12.068 1.00 98.38 91 ILE A O 1
ATOM 715 N N . PRO A 1 92 ? -3.545 -8.464 11.819 1.00 97.94 92 PRO A N 1
ATOM 716 C CA . PRO A 1 92 ? -3.232 -9.338 10.687 1.00 97.94 92 PRO A CA 1
ATOM 717 C C . PRO A 1 92 ? -3.099 -8.537 9.376 1.00 97.94 92 PRO A C 1
ATOM 719 O O . PRO A 1 92 ? -3.772 -8.820 8.389 1.00 97.94 92 PRO A O 1
ATOM 722 N N . ALA A 1 93 ? -2.237 -7.518 9.376 1.00 98.50 93 ALA A N 1
ATOM 723 C CA . ALA A 1 93 ? -2.121 -6.554 8.291 1.00 98.50 93 ALA A CA 1
ATOM 724 C C . ALA A 1 93 ? -1.682 -7.208 6.974 1.00 98.50 93 ALA A C 1
ATOM 726 O O . ALA A 1 93 ? -0.828 -8.098 6.965 1.00 98.50 93 ALA A O 1
ATOM 727 N N . LYS A 1 94 ? -2.217 -6.750 5.848 1.00 98.44 94 LYS A N 1
ATOM 728 C CA . LYS A 1 94 ? -1.867 -7.228 4.504 1.00 98.44 94 LYS A CA 1
ATOM 729 C C . LYS A 1 94 ? -1.033 -6.196 3.750 1.00 98.44 94 LYS A C 1
ATOM 731 O O . LYS A 1 94 ? -1.129 -5.004 4.026 1.00 98.44 94 LYS A O 1
ATOM 736 N N . LEU A 1 95 ? -0.223 -6.649 2.797 1.00 97.12 95 LEU A N 1
ATOM 737 C CA . LEU A 1 95 ? 0.548 -5.788 1.899 1.00 97.12 95 LEU A CA 1
ATOM 738 C C . LEU A 1 95 ? 0.121 -6.036 0.454 1.00 97.12 95 LEU A C 1
ATOM 740 O O . LEU A 1 95 ? 0.143 -7.166 -0.018 1.00 97.12 95 LEU A O 1
ATOM 744 N N . ILE A 1 96 ? -0.230 -4.967 -0.248 1.00 95.81 96 ILE A N 1
ATOM 745 C CA . ILE A 1 96 ? -0.483 -4.959 -1.683 1.00 95.81 96 ILE A CA 1
ATOM 746 C C . ILE A 1 96 ? 0.587 -4.085 -2.327 1.00 95.81 96 ILE A C 1
ATOM 748 O O . ILE A 1 96 ? 0.698 -2.896 -2.026 1.00 95.81 96 ILE A O 1
ATOM 752 N N . VAL A 1 97 ? 1.369 -4.672 -3.219 1.00 92.75 97 VAL A N 1
ATOM 753 C CA . VAL A 1 97 ? 2.383 -3.977 -4.005 1.00 92.75 97 VAL A CA 1
ATOM 754 C C . VAL A 1 97 ? 1.788 -3.695 -5.375 1.00 92.75 97 VAL A C 1
ATOM 756 O O . VAL A 1 97 ? 1.408 -4.604 -6.110 1.00 92.75 97 VAL A O 1
ATOM 759 N N . CYS A 1 98 ? 1.673 -2.417 -5.705 1.00 93.06 98 CYS A N 1
ATOM 760 C CA . CYS A 1 98 ? 1.121 -1.939 -6.957 1.00 93.06 98 CYS A CA 1
ATOM 761 C C . CYS A 1 98 ? 2.265 -1.458 -7.856 1.00 93.06 98 CYS A C 1
ATOM 763 O O . CYS A 1 98 ? 2.763 -0.339 -7.705 1.00 93.06 98 CYS A O 1
ATOM 765 N N . GLY A 1 99 ? 2.690 -2.335 -8.766 1.00 91.19 99 GLY A N 1
ATOM 766 C CA . GLY A 1 99 ? 3.800 -2.098 -9.682 1.00 91.19 99 GLY A CA 1
ATOM 767 C C . GLY A 1 99 ? 3.436 -1.090 -10.769 1.00 91.19 99 GLY A C 1
ATOM 768 O O . GLY A 1 99 ? 2.511 -1.308 -11.555 1.00 91.19 99 GLY A O 1
ATOM 769 N N . MET A 1 100 ? 4.186 0.007 -10.837 1.00 90.62 100 MET A N 1
ATOM 770 C CA . MET A 1 100 ? 3.973 1.106 -11.786 1.00 90.62 100 MET A CA 1
ATOM 771 C C . MET A 1 100 ? 4.794 0.955 -13.076 1.00 90.62 100 MET A C 1
ATOM 773 O O . MET A 1 100 ? 4.639 1.753 -14.001 1.00 90.62 100 MET A O 1
ATOM 777 N N . THR A 1 101 ? 5.648 -0.073 -13.157 1.00 86.94 101 THR A N 1
ATOM 778 C CA . THR A 1 101 ? 6.445 -0.424 -14.341 1.00 86.94 101 THR A CA 1
ATOM 779 C C . THR A 1 101 ? 6.419 -1.937 -14.594 1.00 86.94 101 THR A C 1
ATOM 781 O O . THR A 1 101 ? 6.065 -2.725 -13.720 1.00 86.94 101 THR A O 1
ATOM 784 N N . SER A 1 102 ? 6.777 -2.365 -15.810 1.00 83.25 102 SER A N 1
ATOM 785 C CA . SER A 1 102 ? 6.782 -3.776 -16.227 1.00 83.25 102 SER A CA 1
ATOM 786 C C . SER A 1 102 ? 8.176 -4.417 -16.142 1.00 83.25 102 SER A C 1
ATOM 788 O O . SER A 1 102 ? 8.641 -5.020 -17.111 1.00 83.25 102 SER A O 1
ATOM 790 N N . ASN A 1 103 ? 8.880 -4.242 -15.023 1.00 76.69 103 ASN A N 1
ATOM 791 C CA . ASN A 1 103 ? 10.272 -4.687 -14.862 1.00 76.69 103 ASN A CA 1
ATOM 792 C C . ASN A 1 103 ? 10.421 -6.090 -14.236 1.00 76.69 103 ASN A C 1
ATOM 794 O O . ASN A 1 103 ? 11.531 -6.610 -14.172 1.00 76.69 103 ASN A O 1
ATOM 798 N N . GLY A 1 104 ? 9.315 -6.735 -13.842 1.00 71.25 104 GLY A N 1
ATOM 799 C CA . GLY A 1 104 ? 9.293 -8.124 -13.364 1.00 71.25 104 GLY A CA 1
ATOM 800 C C . GLY A 1 104 ? 9.844 -8.330 -11.950 1.00 71.25 104 GLY A C 1
ATOM 801 O O . GLY A 1 104 ? 9.990 -9.476 -11.526 1.00 71.25 104 GLY A O 1
ATOM 802 N N . PHE A 1 105 ? 10.143 -7.250 -11.226 1.00 68.56 105 PHE A N 1
ATOM 803 C CA . PHE A 1 105 ? 10.565 -7.304 -9.830 1.00 68.56 105 PHE A CA 1
ATOM 804 C C . PHE A 1 105 ? 9.358 -7.254 -8.887 1.00 68.56 105 PHE A C 1
ATOM 806 O O . PHE A 1 105 ? 8.313 -6.694 -9.221 1.00 68.56 105 PHE A O 1
ATOM 813 N N . THR A 1 106 ? 9.514 -7.850 -7.705 1.00 72.94 106 THR A N 1
ATOM 814 C CA . THR A 1 106 ? 8.522 -7.853 -6.624 1.00 72.94 106 THR A CA 1
ATOM 815 C C . THR A 1 106 ? 9.213 -7.709 -5.269 1.00 72.94 106 THR A C 1
ATOM 817 O O . THR A 1 106 ? 10.336 -8.180 -5.079 1.00 72.94 106 THR A O 1
ATOM 820 N N . ILE A 1 107 ? 8.527 -7.053 -4.331 1.00 80.06 107 ILE A N 1
ATOM 821 C CA . ILE A 1 107 ? 8.891 -6.997 -2.907 1.00 80.06 107 ILE A CA 1
ATOM 822 C C . ILE A 1 107 ? 7.926 -7.807 -2.021 1.00 80.06 107 ILE A C 1
ATOM 824 O O . ILE A 1 107 ? 8.146 -7.895 -0.808 1.00 80.06 107 ILE A O 1
ATOM 828 N N . ALA A 1 108 ? 6.854 -8.360 -2.598 1.00 87.06 108 ALA A N 1
ATOM 829 C CA . ALA A 1 108 ? 5.936 -9.254 -1.909 1.00 87.06 108 ALA A CA 1
ATOM 830 C C . ALA A 1 108 ? 6.573 -10.646 -1.786 1.00 87.06 108 ALA A C 1
ATOM 832 O O . ALA A 1 108 ? 7.180 -11.163 -2.722 1.00 87.06 108 ALA A O 1
ATOM 833 N N . ASP A 1 109 ? 6.453 -11.252 -0.606 1.00 91.00 109 ASP A N 1
ATOM 834 C CA . ASP A 1 109 ? 6.934 -12.612 -0.375 1.00 91.00 109 ASP A CA 1
ATOM 835 C C . ASP A 1 109 ? 5.906 -13.616 -0.933 1.00 91.00 109 ASP A C 1
ATOM 837 O O . ASP A 1 109 ? 4.775 -13.633 -0.440 1.00 91.00 109 ASP A O 1
ATOM 841 N N . PRO A 1 110 ? 6.256 -14.454 -1.931 1.00 90.50 110 PRO A N 1
ATOM 842 C CA . PRO A 1 110 ? 5.317 -15.398 -2.541 1.00 90.50 110 PRO A CA 1
ATOM 843 C C . PRO A 1 110 ? 4.817 -16.478 -1.571 1.00 90.50 110 PRO A C 1
ATOM 845 O O . PRO A 1 110 ? 3.774 -17.083 -1.824 1.00 90.50 110 PRO A O 1
ATOM 848 N N . ASP A 1 111 ? 5.526 -16.717 -0.464 1.00 94.00 111 ASP A N 1
ATOM 849 C CA . ASP A 1 111 ? 5.129 -17.685 0.560 1.00 94.00 111 ASP A CA 1
ATOM 850 C C . ASP A 1 111 ? 4.225 -17.058 1.648 1.00 94.00 111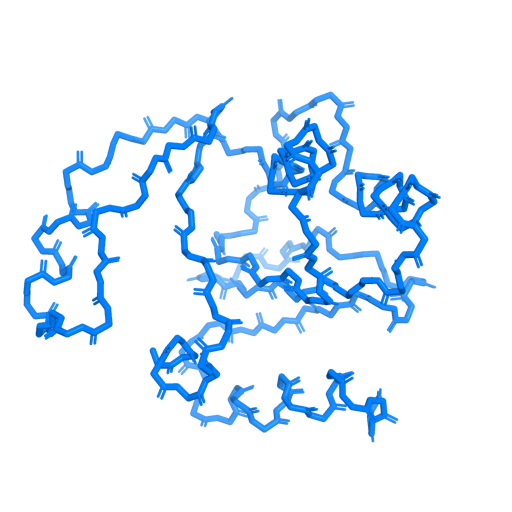 ASP A C 1
ATOM 852 O O . ASP A 1 111 ? 3.677 -17.768 2.499 1.00 94.00 111 ASP A O 1
ATOM 856 N N . ASP A 1 112 ? 4.027 -15.732 1.637 1.00 95.81 112 ASP A N 1
ATOM 857 C CA . ASP A 1 112 ? 3.166 -15.014 2.582 1.00 95.81 112 ASP A CA 1
ATOM 858 C C . ASP A 1 112 ? 1.802 -14.701 1.952 1.00 95.81 112 ASP A C 1
ATOM 860 O O . ASP A 1 112 ? 1.641 -13.762 1.179 1.00 95.81 112 ASP A O 1
ATOM 864 N N . ARG A 1 113 ? 0.767 -15.452 2.352 1.00 96.50 113 ARG A N 1
ATOM 865 C CA . ARG A 1 113 ? -0.614 -15.261 1.862 1.00 96.50 113 ARG A CA 1
ATOM 866 C C . ARG A 1 113 ? -1.215 -13.886 2.170 1.00 96.50 113 ARG A C 1
ATOM 868 O O . ARG A 1 113 ? -2.266 -13.557 1.634 1.00 96.50 113 ARG A O 1
ATOM 875 N N . GLY A 1 114 ? -0.605 -13.110 3.062 1.00 97.38 114 GLY A N 1
ATOM 876 C CA . GLY A 1 114 ? -1.007 -11.738 3.340 1.00 97.38 114 GLY A CA 1
ATOM 877 C C . GLY A 1 114 ? -0.220 -10.706 2.530 1.00 97.38 114 GLY A C 1
ATOM 878 O O . GLY A 1 114 ? -0.270 -9.528 2.885 1.00 97.38 114 GLY A O 1
ATOM 879 N N . MET A 1 115 ? 0.499 -11.115 1.480 1.00 96.75 115 MET A N 1
ATOM 880 C CA . MET A 1 115 ? 1.141 -10.229 0.511 1.00 96.75 115 MET A CA 1
ATOM 881 C C . MET A 1 115 ? 0.645 -10.520 -0.912 1.00 96.75 115 MET A C 1
ATOM 883 O O . MET A 1 115 ? 0.451 -11.674 -1.285 1.00 96.75 115 MET A O 1
ATOM 887 N N . LEU A 1 116 ? 0.429 -9.469 -1.699 1.00 95.00 116 LEU A N 1
ATOM 888 C CA . LEU A 1 116 ? -0.059 -9.554 -3.074 1.00 95.00 116 LEU A CA 1
ATOM 889 C C . LEU A 1 116 ? 0.694 -8.571 -3.970 1.00 95.00 116 LEU A C 1
ATOM 891 O O . LEU A 1 116 ? 0.784 -7.390 -3.641 1.00 95.00 116 LEU A O 1
ATOM 895 N N . ASP A 1 117 ? 1.138 -9.038 -5.136 1.00 92.00 117 ASP A N 1
ATOM 896 C CA . ASP A 1 117 ? 1.547 -8.170 -6.240 1.00 92.00 117 ASP A CA 1
ATOM 897 C C . ASP A 1 117 ? 0.403 -7.942 -7.219 1.00 92.00 117 ASP A C 1
ATOM 899 O O . ASP A 1 117 ? -0.324 -8.865 -7.595 1.00 92.00 117 ASP A O 1
ATOM 903 N N . MET A 1 118 ? 0.297 -6.711 -7.706 1.00 91.81 118 MET A N 1
ATOM 904 C CA . MET A 1 118 ? -0.574 -6.360 -8.815 1.00 91.81 118 MET A CA 1
ATOM 905 C C . MET A 1 118 ? 0.009 -5.222 -9.652 1.00 91.81 118 MET A C 1
ATOM 907 O O . MET A 1 118 ? 0.901 -4.498 -9.215 1.00 91.81 118 MET A O 1
ATOM 911 N N . CYS A 1 119 ? -0.508 -5.038 -10.864 1.00 90.88 119 CYS A N 1
ATOM 912 C CA . CYS A 1 119 ? -0.140 -3.905 -11.704 1.00 90.88 119 CYS A CA 1
ATOM 913 C C . CYS A 1 119 ? -0.980 -2.660 -11.385 1.00 90.88 119 CYS A C 1
ATOM 915 O O . CYS A 1 119 ? -2.183 -2.731 -11.119 1.00 90.88 119 CYS A O 1
ATOM 917 N N . GLY A 1 120 ? -0.336 -1.496 -11.457 1.00 89.81 120 GLY A N 1
ATOM 918 C CA . GLY A 1 120 ? -1.016 -0.210 -11.442 1.00 89.81 120 GLY A CA 1
ATOM 919 C C . GLY A 1 120 ? -1.830 0.027 -12.711 1.00 89.81 120 GLY A C 1
ATOM 920 O O . GLY A 1 120 ? -1.583 -0.568 -13.757 1.00 89.81 120 GLY A O 1
ATOM 921 N N . PHE A 1 121 ? -2.805 0.933 -12.615 1.00 90.62 121 PHE A N 1
ATOM 922 C CA . PHE A 1 121 ? -3.682 1.340 -13.723 1.00 90.62 121 PHE A CA 1
ATOM 923 C C . PHE A 1 121 ? -4.506 0.217 -14.388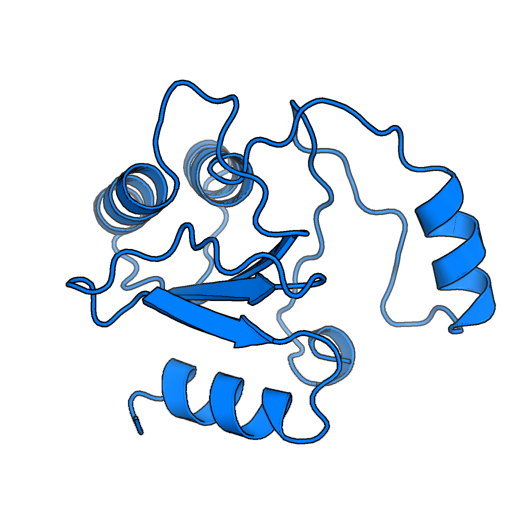 1.00 90.62 121 PHE A C 1
ATOM 925 O O . PHE A 1 121 ? -5.099 0.446 -15.443 1.00 90.62 121 PHE A O 1
ATOM 932 N N . ASP A 1 122 ? -4.636 -0.955 -13.763 1.00 91.56 122 ASP A N 1
ATOM 933 C CA . ASP A 1 122 ? -5.624 -1.955 -14.170 1.00 91.56 122 ASP A CA 1
ATOM 934 C C . ASP A 1 122 ? -7.048 -1.500 -13.795 1.00 91.56 122 ASP A C 1
ATOM 936 O O . ASP A 1 122 ? -7.335 -1.129 -12.653 1.00 91.56 122 ASP A O 1
ATOM 940 N N . ALA A 1 123 ? -7.964 -1.547 -14.765 1.00 91.62 123 ALA A N 1
ATOM 941 C CA . ALA A 1 123 ? -9.377 -1.242 -14.562 1.00 91.62 123 ALA A CA 1
ATOM 942 C C . ALA A 1 123 ? -10.060 -2.219 -13.582 1.00 91.62 123 ALA A C 1
ATOM 944 O O . ALA A 1 123 ? -11.034 -1.840 -12.931 1.00 91.62 123 ALA A O 1
ATOM 945 N N . GLY A 1 124 ? -9.544 -3.447 -13.454 1.00 93.62 124 GLY A N 1
ATOM 946 C CA . GLY A 1 124 ? -10.004 -4.466 -12.506 1.00 93.62 124 GLY A CA 1
ATOM 947 C C . GLY A 1 124 ? -9.352 -4.396 -11.120 1.00 93.62 124 GLY A C 1
ATOM 948 O O . GLY A 1 124 ? -9.755 -5.140 -10.225 1.00 93.62 124 GLY A O 1
ATOM 949 N N . ALA A 1 125 ? -8.387 -3.494 -10.896 1.00 94.31 125 ALA A N 1
ATOM 950 C CA . ALA A 1 125 ? -7.563 -3.497 -9.685 1.00 94.31 125 ALA A CA 1
ATOM 951 C C . ALA A 1 125 ? -8.380 -3.418 -8.384 1.00 94.31 125 ALA A C 1
ATOM 953 O O . ALA A 1 125 ? -8.069 -4.092 -7.404 1.00 94.31 125 ALA A O 1
ATOM 954 N N . LEU A 1 126 ? -9.456 -2.626 -8.359 1.00 94.31 126 LEU A N 1
ATOM 955 C CA . LEU A 1 126 ? -10.275 -2.473 -7.151 1.00 94.31 126 LEU A CA 1
ATOM 956 C C . LEU A 1 126 ? -10.971 -3.771 -6.731 1.00 94.31 126 LEU A C 1
ATOM 958 O O . LEU A 1 126 ? -11.131 -4.014 -5.537 1.00 94.31 126 LEU A O 1
ATOM 962 N N . GLU A 1 127 ? -11.380 -4.607 -7.687 1.00 96.38 127 GLU A N 1
ATOM 963 C CA . GLU A 1 127 ? -12.007 -5.893 -7.381 1.00 96.38 127 GLU A CA 1
ATOM 964 C C . GLU A 1 127 ? -10.993 -6.856 -6.758 1.00 96.38 127 GLU A C 1
ATOM 966 O O . GLU A 1 127 ? -11.288 -7.499 -5.751 1.00 96.38 127 GLU A O 1
ATOM 971 N N . VAL A 1 128 ? -9.773 -6.884 -7.298 1.00 96.81 128 VAL A N 1
ATOM 972 C CA . VAL A 1 128 ? -8.666 -7.680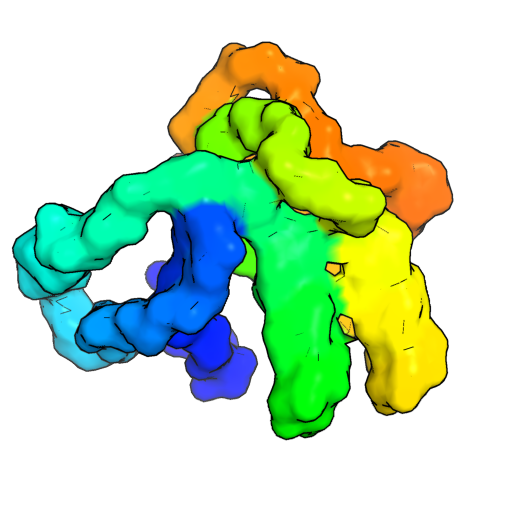 -6.757 1.00 96.81 128 VAL A CA 1
ATOM 973 C C . VAL A 1 128 ? -8.309 -7.223 -5.339 1.00 96.81 128 VAL A C 1
ATOM 975 O O . VAL A 1 128 ? -8.278 -8.051 -4.429 1.00 96.81 128 VAL A O 1
ATOM 978 N N . ILE A 1 129 ? -8.129 -5.912 -5.122 1.00 96.81 129 ILE A N 1
ATOM 979 C CA . ILE A 1 129 ? -7.842 -5.331 -3.797 1.00 96.81 129 ILE A CA 1
ATOM 980 C C . ILE A 1 129 ? -8.928 -5.717 -2.793 1.00 96.81 129 ILE A C 1
ATOM 982 O O . ILE A 1 129 ? -8.623 -6.150 -1.680 1.00 96.81 129 ILE A O 1
ATOM 986 N N . ARG A 1 130 ? -10.201 -5.594 -3.186 1.00 97.38 130 ARG A N 1
ATOM 987 C CA . ARG A 1 130 ? -11.340 -5.945 -2.334 1.00 97.38 130 ARG A CA 1
ATOM 988 C C . ARG A 1 130 ? -11.322 -7.424 -1.966 1.00 97.38 130 ARG A C 1
ATOM 990 O O . ARG A 1 130 ? -11.461 -7.764 -0.794 1.00 97.38 130 ARG A O 1
ATOM 997 N N . ASN A 1 131 ? -11.187 -8.298 -2.958 1.00 97.94 131 ASN A N 1
ATOM 998 C CA . ASN A 1 131 ? -11.250 -9.739 -2.747 1.00 97.94 131 ASN A CA 1
ATOM 999 C C . ASN A 1 131 ? -10.085 -10.220 -1.882 1.00 97.94 131 ASN A C 1
ATOM 1001 O O . ASN A 1 131 ? -10.309 -10.984 -0.950 1.00 97.94 131 ASN A O 1
ATOM 1005 N N . PHE A 1 132 ? -8.878 -9.708 -2.115 1.00 97.94 132 PHE A N 1
ATOM 1006 C CA . PHE A 1 132 ? -7.712 -10.015 -1.293 1.00 97.94 132 PHE A CA 1
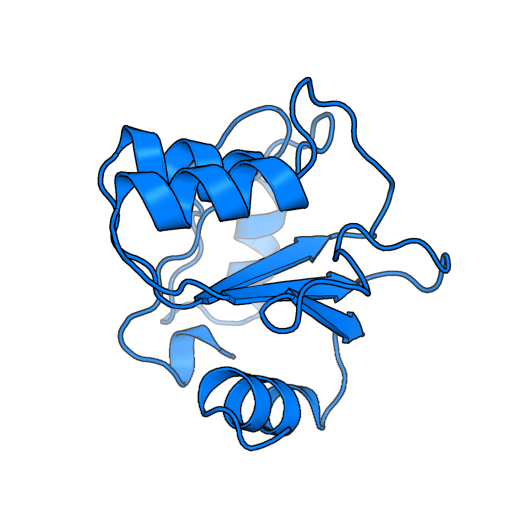ATOM 1007 C C . PHE A 1 132 ? -7.870 -9.522 0.149 1.00 97.94 132 PHE A C 1
ATOM 1009 O O . PHE A 1 132 ? -7.632 -10.267 1.100 1.00 97.94 132 PHE A O 1
ATOM 1016 N N . THR A 1 133 ? -8.341 -8.285 0.334 1.00 97.44 133 THR A N 1
ATOM 1017 C CA . THR A 1 133 ? -8.597 -7.717 1.668 1.00 97.44 133 THR A CA 1
ATOM 1018 C C . THR A 1 133 ? -9.592 -8.571 2.458 1.00 97.44 133 THR A C 1
ATOM 1020 O O . THR A 1 133 ? -9.365 -8.824 3.639 1.00 97.44 133 THR A O 1
ATOM 1023 N N . LEU A 1 134 ? -10.634 -9.085 1.797 1.00 97.94 134 LEU A N 1
ATOM 1024 C CA . LEU A 1 134 ? -11.705 -9.890 2.398 1.00 97.94 134 LEU A CA 1
ATOM 1025 C C . LEU A 1 134 ? -11.463 -11.414 2.390 1.00 97.94 134 LEU A C 1
ATOM 1027 O O . LEU A 1 134 ? -12.395 -12.159 2.685 1.00 97.94 134 LEU A O 1
ATOM 1031 N N . ASP A 1 135 ? -10.260 -11.880 2.037 1.00 96.81 135 ASP A N 1
ATOM 1032 C CA . ASP A 1 135 ? -9.904 -13.313 1.980 1.00 96.81 135 ASP A CA 1
ATOM 1033 C C . ASP A 1 135 ? -10.771 -14.141 1.008 1.00 96.81 135 ASP A C 1
ATOM 1035 O O . ASP A 1 135 ? -11.086 -15.308 1.250 1.00 96.81 135 ASP A O 1
ATOM 1039 N N . LEU A 1 136 ? -11.181 -13.531 -0.107 1.00 96.69 136 LEU A N 1
ATOM 1040 C CA . LEU A 1 136 ? -11.944 -14.182 -1.178 1.00 96.69 136 LEU A CA 1
ATOM 1041 C C . LEU A 1 136 ? -11.054 -14.781 -2.280 1.00 96.69 136 LEU A C 1
ATOM 1043 O O . LEU A 1 136 ? -11.571 -15.501 -3.137 1.00 96.69 136 LEU A O 1
ATOM 1047 N N . ILE A 1 137 ? -9.752 -14.481 -2.261 1.00 90.19 137 ILE A N 1
ATOM 1048 C CA . ILE A 1 137 ? -8.699 -15.034 -3.129 1.00 90.19 137 ILE A CA 1
ATOM 1049 C C . ILE A 1 137 ? -7.438 -15.327 -2.317 1.00 90.19 137 ILE A C 1
ATOM 1051 O O . ILE A 1 137 ? -7.264 -14.687 -1.256 1.00 90.19 137 ILE A O 1
#

InterPro domains:
  IPR036465 von Willebrand factor A-like domain superfamily [G3DSA:3.40.50.410] (1-137)
  IPR036465 von Willebrand factor A-like domain superfamily [SSF53300] (2-134)
  IPR040322 RNA-binding protein RO60 [PTHR14202] (1-136)
  IPR056800 RNA-binding protein RO60, vWA domain [PF25045] (1-133)

Organism: Alligator sinensis (NCBI:txid38654)

Secondary structure (DSSP, 8-state):
-HHHH-SS---EEESSSEEE----TTS-HHHHHHHHTTSPP----TTHHHHHHHHHT---SEEEEEE------SSS-HHHHHHHHHHHHT---EEEEEESS-S----S-TT-TTEEEEETT-TTHHHHHHHHHTT--

pLDDT: mean 90.93, std 8.64, range [55.09, 98.62]

Sequence (137 aa):
VVARTERDSHIVAFSHEIVPCPVTVDMTLPQVLEEMSTIEMGATDCALPMIWAEKTNTAADVFIVFTDNETYFGEIHPAVALRKYREKMSIPAKLIVCGMTSNGFTIADPDDRGMLDMCGFDAGALEVIRNFTLDLI

Foldseek 3Di:
DCCLVDVPDADWDDAPAIDHQPDDPPDDPVVSVVSVVPDDHHHHALLRVLQVCLVVVPDAQEAEAEDLLPDDPDPDQNQRSNVVSCVRNVHNHAYEYAHAHDPPHDSFDPVDLRYYYDYPPDPCVVVVVVCSSVVVD